Protein AF-A0A973MQQ0-F1 (afdb_monomer)

Structure (mmCIF, N/CA/C/O backbone):
data_AF-A0A973MQQ0-F1
#
_entry.id   AF-A0A973MQQ0-F1
#
loop_
_atom_site.group_PDB
_atom_site.id
_atom_site.type_symbol
_atom_site.label_atom_id
_atom_site.label_alt_id
_atom_site.label_comp_id
_atom_site.label_asym_id
_atom_site.label_entity_id
_atom_site.label_seq_id
_atom_site.pdbx_PDB_ins_code
_atom_site.Cartn_x
_atom_site.Cartn_y
_atom_site.Cartn_z
_atom_site.occupancy
_atom_site.B_iso_or_equiv
_atom_site.auth_seq_id
_atom_site.auth_comp_id
_atom_site.auth_asym_id
_atom_site.auth_atom_id
_atom_site.pdbx_PDB_model_num
ATOM 1 N N . LEU A 1 1 ? 14.120 0.330 0.573 1.00 47.88 1 LEU A N 1
ATOM 2 C CA . LEU A 1 1 ? 13.694 0.566 -0.827 1.00 47.88 1 LEU A CA 1
ATOM 3 C C . LEU A 1 1 ? 14.973 0.729 -1.622 1.00 47.88 1 LEU A C 1
ATOM 5 O O . LEU A 1 1 ? 15.563 1.801 -1.583 1.00 47.88 1 LEU A O 1
ATOM 9 N N . ASP A 1 2 ? 15.459 -0.362 -2.206 1.00 40.88 2 ASP A N 1
ATOM 10 C CA . ASP A 1 2 ? 16.638 -0.309 -3.065 1.00 40.88 2 ASP A CA 1
ATOM 11 C C . ASP A 1 2 ? 16.219 0.365 -4.377 1.00 40.88 2 ASP A C 1
ATOM 13 O O . ASP A 1 2 ? 15.388 -0.159 -5.122 1.00 40.88 2 ASP A O 1
ATOM 17 N N . GLN A 1 3 ? 16.712 1.581 -4.608 1.00 45.78 3 GLN A N 1
ATOM 18 C CA . GLN A 1 3 ? 16.365 2.388 -5.781 1.00 45.78 3 GLN A CA 1
ATOM 19 C C . GLN A 1 3 ? 16.979 1.843 -7.081 1.00 45.78 3 GLN A C 1
ATOM 21 O O . GLN A 1 3 ? 16.819 2.462 -8.128 1.00 45.78 3 GLN A O 1
ATOM 26 N N . ARG A 1 4 ? 17.642 0.679 -7.034 1.00 40.78 4 ARG A N 1
ATOM 27 C CA . ARG A 1 4 ? 18.259 0.032 -8.197 1.00 40.78 4 ARG A CA 1
ATOM 28 C C . ARG A 1 4 ? 17.324 -0.881 -8.993 1.00 40.78 4 ARG A C 1
ATOM 30 O O . ARG A 1 4 ? 17.625 -1.138 -10.149 1.00 40.78 4 ARG A O 1
ATOM 37 N N . ASN A 1 5 ? 16.189 -1.325 -8.438 1.00 43.41 5 ASN A N 1
ATOM 38 C CA . ASN A 1 5 ? 15.354 -2.343 -9.104 1.00 43.41 5 ASN A CA 1
ATOM 39 C C . ASN A 1 5 ? 14.052 -1.849 -9.759 1.00 43.41 5 ASN A C 1
ATOM 41 O O . ASN A 1 5 ? 13.495 -2.587 -10.559 1.00 43.41 5 ASN A O 1
ATOM 45 N N . LEU A 1 6 ? 13.557 -0.633 -9.488 1.00 45.53 6 LEU A N 1
ATOM 46 C CA . LEU A 1 6 ? 12.406 -0.056 -10.212 1.00 45.53 6 LEU A CA 1
ATOM 47 C C . LEU A 1 6 ? 12.330 1.466 -10.001 1.00 45.53 6 LEU A C 1
ATOM 49 O O . LEU A 1 6 ? 11.721 1.955 -9.043 1.00 45.53 6 LEU A O 1
ATOM 53 N N . ALA A 1 7 ? 12.943 2.234 -10.903 1.00 41.12 7 ALA A N 1
ATOM 54 C CA . ALA A 1 7 ? 12.747 3.680 -10.960 1.00 41.12 7 ALA A CA 1
ATOM 55 C C . ALA A 1 7 ? 11.252 3.985 -11.206 1.00 41.12 7 ALA A C 1
ATOM 57 O O . ALA A 1 7 ? 10.655 3.467 -12.144 1.00 41.12 7 ALA A O 1
ATOM 58 N N . GLY A 1 8 ? 10.623 4.782 -10.333 1.00 55.56 8 GLY A N 1
ATOM 59 C CA . GLY A 1 8 ? 9.207 5.178 -10.441 1.00 55.56 8 GLY A CA 1
ATOM 60 C C . GLY A 1 8 ? 8.269 4.609 -9.365 1.00 55.56 8 GLY A C 1
ATOM 61 O O . GLY A 1 8 ? 7.209 5.189 -9.118 1.00 55.56 8 GLY A O 1
ATOM 62 N N . ILE A 1 9 ? 8.662 3.554 -8.636 1.00 66.50 9 ILE A N 1
ATOM 63 C CA . ILE A 1 9 ? 7.892 3.077 -7.472 1.00 66.50 9 ILE A CA 1
ATOM 64 C C . ILE A 1 9 ? 8.251 3.916 -6.241 1.00 66.50 9 ILE A C 1
ATOM 66 O O . ILE A 1 9 ? 9.141 3.606 -5.451 1.00 66.50 9 ILE A O 1
ATOM 70 N N . GLY A 1 10 ? 7.526 5.022 -6.088 1.00 82.12 10 GLY A N 1
ATOM 71 C CA . GLY A 1 10 ? 7.533 5.829 -4.874 1.00 82.12 10 GLY A CA 1
ATOM 72 C C . GLY A 1 10 ? 6.743 5.191 -3.724 1.00 82.12 10 GLY A C 1
ATOM 73 O O . GLY A 1 10 ? 6.084 4.160 -3.859 1.00 82.12 10 GLY A O 1
ATOM 74 N N . ASN A 1 11 ? 6.760 5.862 -2.573 1.00 88.00 11 ASN A N 1
ATOM 75 C CA . ASN A 1 11 ? 6.096 5.410 -1.346 1.00 88.00 11 ASN A CA 1
ATOM 76 C C . ASN A 1 11 ? 4.575 5.176 -1.506 1.00 88.00 11 ASN A C 1
ATOM 78 O O . ASN A 1 11 ? 4.014 4.285 -0.862 1.00 88.00 11 ASN A O 1
ATOM 82 N N . VAL A 1 12 ? 3.935 5.937 -2.407 1.00 90.81 12 VAL A N 1
ATOM 83 C CA . VAL A 1 12 ? 2.533 5.750 -2.816 1.00 90.81 12 VAL A CA 1
ATOM 84 C C . VAL A 1 12 ? 2.336 4.348 -3.386 1.00 90.81 12 VAL A C 1
ATOM 86 O O . VAL A 1 12 ? 1.653 3.533 -2.774 1.00 90.81 12 VAL A O 1
ATOM 89 N N . TYR A 1 13 ? 2.996 4.029 -4.505 1.00 91.75 13 TYR A N 1
ATOM 90 C CA . TYR A 1 13 ? 2.842 2.733 -5.169 1.00 91.75 13 TYR A CA 1
ATOM 91 C C . TYR A 1 13 ? 3.248 1.566 -4.276 1.00 91.75 13 TYR A C 1
ATOM 93 O O . TYR A 1 13 ? 2.558 0.557 -4.289 1.00 91.75 13 TYR A O 1
ATOM 101 N N . LYS A 1 14 ? 4.292 1.705 -3.445 1.00 92.00 14 LYS A N 1
ATOM 102 C CA . LYS A 1 14 ? 4.631 0.687 -2.436 1.00 92.00 14 LYS A CA 1
ATOM 103 C C . LYS A 1 14 ? 3.424 0.362 -1.546 1.00 92.00 14 LYS A C 1
ATOM 105 O O . LYS A 1 14 ? 3.035 -0.796 -1.445 1.00 92.00 14 LYS A O 1
ATOM 110 N N . SER A 1 15 ? 2.835 1.376 -0.911 1.00 94.62 15 SER A N 1
ATOM 111 C CA . SER A 1 15 ? 1.724 1.181 0.034 1.00 94.62 15 SER A CA 1
ATOM 112 C C . SER A 1 15 ? 0.499 0.575 -0.663 1.00 94.62 15 SER A C 1
ATOM 114 O O . SER A 1 15 ? -0.117 -0.361 -0.156 1.00 94.62 15 SER A O 1
ATOM 116 N N . GLU A 1 16 ? 0.194 1.061 -1.865 1.00 96.50 16 GLU A N 1
ATOM 117 C CA . GLU A 1 16 ? -0.966 0.634 -2.648 1.00 96.50 16 GLU A CA 1
ATOM 118 C C . GLU A 1 16 ? -0.808 -0.784 -3.226 1.00 96.50 16 GLU A C 1
ATOM 120 O O . GLU A 1 16 ? -1.740 -1.584 -3.155 1.00 96.50 16 GLU A O 1
ATOM 125 N N . LEU A 1 17 ? 0.377 -1.145 -3.730 1.00 95.50 17 LEU A N 1
ATOM 126 C CA . LEU A 1 17 ? 0.672 -2.498 -4.217 1.00 95.50 17 LEU A CA 1
ATOM 127 C C . LEU A 1 17 ? 0.616 -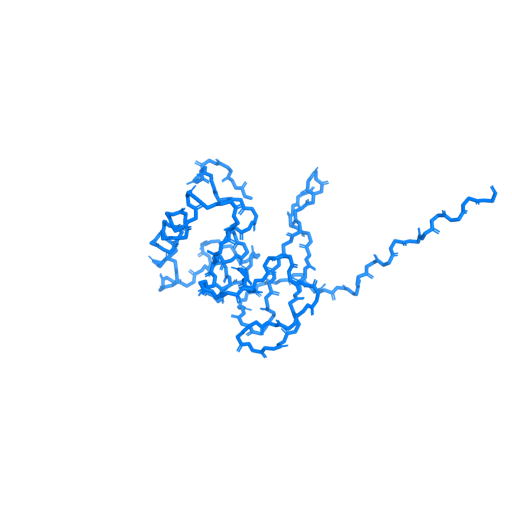3.524 -3.085 1.00 95.50 17 LEU A C 1
ATOM 129 O O . LEU A 1 17 ? -0.015 -4.568 -3.238 1.00 95.50 17 LEU A O 1
ATOM 133 N N . CYS A 1 18 ? 1.212 -3.210 -1.933 1.00 95.62 18 CYS A N 1
ATOM 134 C CA . CYS A 1 18 ? 1.129 -4.048 -0.738 1.00 95.62 18 CYS A CA 1
ATOM 135 C C . CYS A 1 18 ? -0.331 -4.287 -0.318 1.00 95.62 18 CYS A C 1
ATOM 137 O O . CYS A 1 18 ? -0.712 -5.422 -0.027 1.00 95.62 18 CYS A O 1
ATOM 139 N N . PHE A 1 19 ? -1.175 -3.251 -0.351 1.00 97.50 19 PHE A N 1
ATOM 140 C CA . PHE A 1 19 ? -2.603 -3.392 -0.059 1.00 97.50 19 PHE A CA 1
ATOM 141 C C . PHE A 1 19 ? -3.322 -4.308 -1.057 1.00 97.50 19 PHE A C 1
ATOM 143 O O . PHE A 1 19 ? -4.077 -5.199 -0.661 1.00 97.50 19 PHE A O 1
ATOM 150 N N . LEU A 1 20 ? -3.077 -4.119 -2.353 1.00 96.56 20 LEU A N 1
ATOM 151 C CA . LEU A 1 20 ? -3.697 -4.927 -3.402 1.00 96.56 20 LEU A CA 1
ATOM 152 C C . LEU A 1 20 ? -3.259 -6.397 -3.350 1.00 96.56 20 LEU A C 1
ATOM 154 O O . LEU A 1 20 ? -4.072 -7.276 -3.624 1.00 96.56 20 LEU A O 1
ATOM 158 N N . LEU A 1 21 ? -2.018 -6.663 -2.938 1.00 96.25 21 LEU A N 1
ATOM 159 C CA . LEU A 1 21 ? -1.477 -8.010 -2.739 1.00 96.25 21 LEU A CA 1
ATOM 160 C C . LEU A 1 21 ? -1.813 -8.613 -1.364 1.00 96.25 21 LEU A C 1
ATOM 162 O O . LEU A 1 21 ? -1.485 -9.770 -1.110 1.00 96.25 21 LEU A O 1
ATOM 166 N N . GLY A 1 22 ? -2.446 -7.856 -0.463 1.00 96.62 22 GLY A N 1
ATOM 167 C CA . GLY A 1 22 ? -2.777 -8.325 0.885 1.00 96.62 22 GLY A CA 1
ATOM 168 C C . GLY A 1 22 ? -1.549 -8.636 1.749 1.00 96.62 22 GLY A C 1
ATOM 169 O O . GLY A 1 22 ? -1.606 -9.512 2.611 1.00 96.62 22 GLY A O 1
ATOM 170 N N . A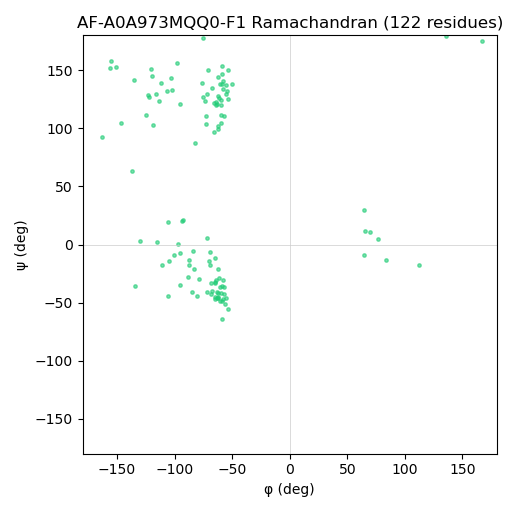LA A 1 23 ? -0.429 -7.950 1.515 1.00 96.44 23 ALA A N 1
ATOM 171 C CA . ALA A 1 23 ? 0.818 -8.115 2.259 1.00 96.44 23 ALA A CA 1
ATOM 172 C C . ALA A 1 23 ? 1.213 -6.808 2.945 1.00 96.44 23 ALA A C 1
ATOM 174 O O . ALA A 1 23 ? 0.966 -5.727 2.408 1.00 96.44 23 ALA A O 1
ATOM 175 N N . THR A 1 24 ? 1.813 -6.867 4.131 1.00 95.38 24 THR A N 1
ATOM 176 C CA . THR A 1 24 ? 2.293 -5.650 4.798 1.00 95.38 24 THR A CA 1
ATOM 177 C C . THR A 1 24 ? 3.522 -5.077 4.075 1.00 95.38 24 THR A C 1
ATOM 179 O O . THR A 1 24 ? 4.318 -5.831 3.516 1.00 95.38 24 THR A O 1
ATOM 182 N N . PRO A 1 25 ? 3.746 -3.750 4.112 1.00 92.62 25 PRO A N 1
ATOM 183 C CA . PRO A 1 25 ? 4.953 -3.137 3.542 1.00 92.62 25 PRO A CA 1
ATOM 184 C C . PRO A 1 25 ? 6.275 -3.520 4.228 1.00 92.62 25 PRO A C 1
ATOM 186 O O . PRO A 1 25 ? 7.343 -3.191 3.711 1.00 92.62 25 PRO A O 1
ATOM 189 N N . TRP A 1 26 ? 6.217 -4.169 5.394 1.00 92.38 26 TRP A N 1
ATOM 190 C CA . TRP A 1 26 ? 7.383 -4.679 6.126 1.00 92.38 26 TRP A CA 1
ATOM 191 C C . TRP A 1 26 ? 7.674 -6.146 5.827 1.00 92.38 26 TRP A C 1
ATOM 193 O O . TRP A 1 26 ? 8.707 -6.645 6.264 1.00 92.38 26 TRP A O 1
ATOM 203 N N . LEU A 1 27 ? 6.797 -6.840 5.094 1.00 91.81 27 LEU A N 1
ATOM 204 C CA . LEU A 1 27 ? 7.080 -8.195 4.651 1.00 91.81 27 LEU A CA 1
ATOM 205 C C . LEU A 1 27 ? 8.252 -8.157 3.652 1.00 91.81 27 LEU A C 1
ATOM 207 O O . LEU A 1 27 ? 8.145 -7.473 2.628 1.00 91.81 27 LEU A O 1
ATOM 211 N N . PRO A 1 28 ? 9.366 -8.868 3.913 1.00 89.00 28 PRO A N 1
ATOM 212 C CA . PRO A 1 28 ? 10.447 -8.983 2.943 1.00 89.00 28 PRO A CA 1
ATOM 213 C C . PRO A 1 28 ? 9.926 -9.577 1.635 1.00 89.00 28 PRO A C 1
ATOM 215 O O . PRO A 1 28 ? 9.133 -10.515 1.655 1.00 89.00 28 PRO A O 1
ATOM 218 N N . ILE A 1 29 ? 10.396 -9.074 0.491 1.00 82.88 29 ILE A N 1
ATOM 219 C CA . ILE A 1 29 ? 9.892 -9.528 -0.814 1.00 82.88 29 ILE A CA 1
ATOM 220 C C . ILE A 1 29 ? 10.094 -11.036 -1.029 1.00 82.88 29 ILE A C 1
ATOM 222 O O . ILE A 1 29 ? 9.216 -11.691 -1.577 1.00 82.88 29 ILE A O 1
ATOM 226 N N . GLY A 1 30 ? 11.200 -11.600 -0.530 1.00 86.00 30 GLY A N 1
ATOM 227 C CA . GLY A 1 30 ? 11.467 -13.042 -0.585 1.00 86.00 30 GLY A CA 1
ATOM 228 C C . GLY A 1 30 ? 10.563 -13.889 0.318 1.00 86.00 30 GLY A C 1
ATOM 229 O O . GLY A 1 30 ? 10.495 -15.097 0.139 1.00 86.00 30 GLY A O 1
ATOM 230 N N . ALA A 1 31 ? 9.852 -13.268 1.263 1.00 90.12 31 ALA A N 1
ATOM 231 C CA . ALA A 1 31 ? 8.864 -13.918 2.124 1.00 90.12 31 ALA A CA 1
ATOM 232 C C . ALA A 1 31 ? 7.423 -13.743 1.607 1.00 90.12 31 ALA A C 1
ATOM 234 O O . ALA A 1 31 ? 6.473 -14.199 2.245 1.00 90.12 31 ALA A O 1
ATOM 235 N N . LEU A 1 32 ? 7.232 -13.059 0.473 1.00 91.25 32 LEU A N 1
ATOM 236 C CA . LEU A 1 32 ? 5.924 -12.926 -0.153 1.00 91.25 32 LEU A CA 1
ATOM 237 C C . LEU A 1 32 ? 5.518 -14.276 -0.776 1.00 91.25 32 LEU A C 1
ATOM 239 O O . LEU A 1 32 ? 6.299 -14.831 -1.549 1.00 91.25 32 LEU A O 1
ATOM 243 N N . PRO A 1 33 ? 4.304 -14.796 -0.503 1.00 91.75 33 PRO A N 1
ATOM 244 C CA . PRO A 1 33 ? 3.806 -16.011 -1.143 1.00 91.75 33 PRO A CA 1
ATOM 245 C C . PRO A 1 33 ? 3.938 -15.968 -2.671 1.00 91.75 33 PRO A C 1
ATOM 247 O O . PRO A 1 33 ? 3.668 -14.934 -3.292 1.00 91.75 33 PRO A O 1
ATOM 250 N N . ALA A 1 34 ? 4.347 -17.087 -3.277 1.00 90.94 34 ALA A N 1
ATOM 251 C CA . ALA A 1 34 ? 4.701 -17.160 -4.697 1.00 90.94 34 ALA A CA 1
ATOM 252 C C . ALA A 1 34 ? 3.560 -16.710 -5.630 1.00 90.94 34 ALA A C 1
ATOM 254 O O . ALA A 1 34 ? 3.796 -16.011 -6.616 1.00 90.94 34 ALA A O 1
ATOM 255 N N . ASP A 1 35 ? 2.313 -17.028 -5.278 1.00 91.94 35 ASP A N 1
ATOM 256 C CA . ASP A 1 35 ? 1.109 -16.628 -6.012 1.00 91.94 35 ASP A CA 1
ATOM 257 C C . ASP A 1 35 ? 0.892 -15.102 -6.027 1.00 91.94 35 ASP A C 1
ATOM 259 O O . ASP A 1 35 ? 0.348 -14.549 -6.986 1.00 91.94 35 ASP A O 1
ATOM 263 N N . ARG A 1 36 ? 1.327 -14.403 -4.972 1.00 92.19 36 ARG A N 1
ATOM 264 C CA . ARG A 1 36 ? 1.272 -12.939 -4.855 1.00 92.19 36 ARG A CA 1
ATOM 265 C C . ARG A 1 36 ? 2.484 -12.292 -5.512 1.00 92.19 36 ARG A C 1
ATOM 267 O O . ARG A 1 36 ? 2.329 -11.292 -6.211 1.00 92.19 36 ARG A O 1
ATOM 274 N N . ALA A 1 37 ? 3.669 -12.875 -5.335 1.00 90.69 37 ALA A N 1
ATOM 275 C CA . ALA A 1 37 ? 4.902 -12.407 -5.960 1.00 90.69 37 ALA A CA 1
ATOM 276 C C . ALA A 1 37 ? 4.803 -12.423 -7.493 1.00 90.69 37 ALA A C 1
ATOM 278 O O . ALA A 1 37 ? 5.154 -11.435 -8.135 1.00 90.69 37 ALA A O 1
ATOM 279 N N . ALA A 1 38 ? 4.212 -13.473 -8.074 1.00 91.75 38 ALA A N 1
ATOM 280 C CA . ALA A 1 38 ? 3.980 -13.572 -9.516 1.00 91.75 38 ALA A CA 1
ATOM 281 C C . ALA A 1 38 ? 3.068 -12.457 -10.070 1.00 91.75 38 ALA A C 1
ATOM 283 O O . ALA A 1 38 ? 3.207 -12.047 -11.222 1.00 91.75 38 ALA A O 1
ATOM 284 N N . LYS A 1 39 ? 2.146 -11.924 -9.255 1.00 93.31 39 LYS A N 1
ATOM 285 C CA . LYS A 1 39 ? 1.210 -10.854 -9.653 1.00 93.31 39 LYS A CA 1
ATOM 286 C C . LYS A 1 39 ? 1.817 -9.454 -9.552 1.00 93.31 39 LYS A C 1
ATOM 288 O O . LYS A 1 39 ? 1.309 -8.527 -10.187 1.00 93.31 39 LYS A O 1
ATOM 293 N N . LEU A 1 40 ? 2.875 -9.279 -8.757 1.00 92.12 40 LEU A N 1
ATOM 294 C CA . LEU A 1 40 ? 3.441 -7.967 -8.442 1.00 92.12 40 LE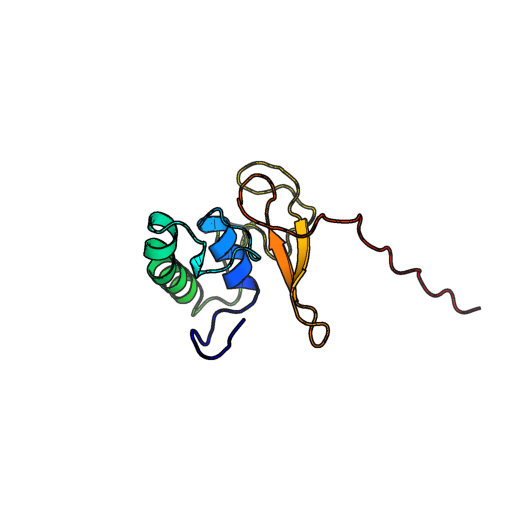U A CA 1
ATOM 295 C C . LEU A 1 40 ? 3.899 -7.182 -9.690 1.00 92.12 40 LEU A C 1
ATOM 297 O O . LEU A 1 40 ? 3.483 -6.027 -9.807 1.00 92.12 40 LEU A O 1
ATOM 301 N N . PRO A 1 41 ? 4.676 -7.746 -10.641 1.00 91.62 41 PRO A N 1
ATOM 302 C CA . PRO A 1 41 ? 5.156 -6.981 -11.796 1.00 91.62 41 PRO A CA 1
ATOM 303 C C . PRO A 1 41 ? 4.019 -6.475 -12.689 1.00 91.62 41 PRO A C 1
ATOM 305 O O . PRO A 1 41 ? 3.982 -5.297 -13.048 1.00 91.62 41 PRO A O 1
ATOM 308 N N . ALA A 1 42 ? 3.050 -7.344 -12.997 1.00 92.56 42 ALA A N 1
ATOM 309 C CA . ALA A 1 42 ? 1.898 -6.994 -13.824 1.00 92.56 42 ALA A CA 1
ATOM 310 C C . ALA A 1 42 ? 1.037 -5.907 -13.162 1.00 92.56 42 ALA A C 1
ATOM 312 O O . ALA A 1 42 ? 0.601 -4.960 -13.821 1.00 92.56 42 ALA A O 1
ATOM 313 N N . LEU A 1 43 ? 0.830 -6.006 -11.846 1.00 92.88 43 LEU A N 1
ATOM 314 C CA . LEU A 1 43 ? 0.061 -5.022 -11.096 1.00 92.88 43 LEU A CA 1
ATOM 315 C C . LEU A 1 43 ? 0.776 -3.667 -11.012 1.00 92.88 43 LEU A C 1
ATOM 317 O O . LEU A 1 43 ? 0.142 -2.629 -11.199 1.00 92.88 43 LEU A O 1
ATOM 321 N N . ALA A 1 44 ? 2.089 -3.670 -10.770 1.00 91.62 44 ALA A N 1
ATOM 322 C CA . ALA A 1 44 ? 2.905 -2.460 -10.746 1.00 91.62 44 ALA A CA 1
ATOM 323 C C . ALA A 1 44 ? 2.876 -1.739 -12.096 1.00 91.62 44 ALA A C 1
ATOM 325 O O . ALA A 1 44 ? 2.583 -0.544 -12.137 1.00 91.62 44 ALA A O 1
ATOM 326 N N . LYS A 1 45 ? 3.090 -2.475 -13.195 1.00 91.19 45 LYS A N 1
ATOM 327 C CA . LYS A 1 45 ? 2.991 -1.941 -14.558 1.00 91.19 45 LYS A CA 1
ATOM 328 C C . LYS A 1 45 ? 1.619 -1.312 -14.807 1.00 91.19 45 LYS A C 1
ATOM 330 O O . LYS A 1 45 ? 1.550 -0.141 -15.165 1.00 91.19 45 LYS A O 1
ATOM 335 N N . LYS A 1 46 ? 0.537 -2.042 -14.513 1.00 91.62 46 LYS A N 1
ATOM 336 C CA . LYS A 1 46 ? -0.840 -1.556 -14.687 1.00 91.62 46 LYS A CA 1
ATOM 337 C C . LYS A 1 46 ? -1.095 -0.246 -13.939 1.00 91.62 46 LYS A C 1
ATOM 339 O O . LYS A 1 46 ? -1.699 0.666 -14.496 1.00 91.62 46 LYS A O 1
ATOM 344 N N . LEU A 1 47 ? -0.662 -0.145 -12.680 1.00 91.31 47 LEU A N 1
ATOM 345 C CA . LEU A 1 47 ? -0.848 1.077 -11.894 1.00 91.31 47 LEU A CA 1
ATOM 346 C C . LEU A 1 47 ? -0.019 2.247 -12.428 1.00 91.31 47 LEU A C 1
ATOM 348 O O . LEU A 1 47 ? -0.523 3.367 -12.438 1.00 91.31 47 LEU A O 1
ATOM 352 N N . LEU A 1 48 ? 1.220 2.005 -12.860 1.00 90.25 48 LEU A N 1
ATOM 353 C CA . LEU A 1 48 ? 2.073 3.045 -13.437 1.00 90.25 48 LEU A CA 1
ATOM 354 C C . LEU A 1 48 ? 1.486 3.570 -14.751 1.00 90.25 48 LEU A C 1
ATOM 356 O O . LEU A 1 48 ? 1.358 4.779 -14.915 1.00 90.25 48 LEU A O 1
ATOM 360 N N . GLU A 1 49 ? 1.059 2.677 -15.643 1.00 90.88 49 GLU A N 1
ATOM 361 C CA . GLU A 1 49 ? 0.442 3.037 -16.923 1.00 90.88 49 GLU A CA 1
ATOM 362 C C . GLU A 1 49 ? -0.868 3.805 -16.726 1.00 90.88 49 GLU A C 1
ATOM 364 O O . GLU A 1 49 ? -1.058 4.863 -17.321 1.00 90.88 49 GLU A O 1
ATOM 369 N N . ALA A 1 50 ? -1.739 3.340 -15.823 1.00 89.12 50 ALA A N 1
ATOM 370 C CA . ALA A 1 50 ? -3.019 3.993 -15.546 1.00 89.12 50 ALA A CA 1
ATOM 371 C C . ALA A 1 50 ? -2.881 5.422 -14.986 1.00 89.1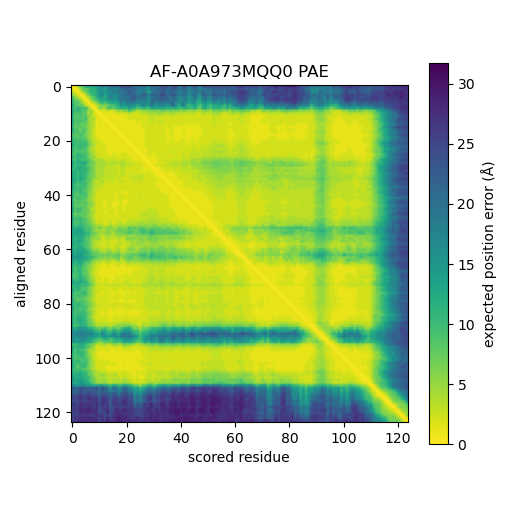2 50 ALA A C 1
ATOM 373 O O . ALA A 1 50 ? -3.833 6.204 -15.057 1.00 89.12 50 ALA A O 1
ATOM 374 N N . ASN A 1 51 ? -1.718 5.753 -14.421 1.00 89.81 51 ASN A N 1
ATOM 375 C CA . ASN A 1 51 ? -1.439 7.019 -13.749 1.00 89.81 51 ASN A CA 1
ATOM 376 C C . ASN A 1 51 ? -0.376 7.876 -14.440 1.00 89.81 51 ASN A C 1
ATOM 378 O O . ASN A 1 51 ? -0.057 8.945 -13.922 1.00 89.81 51 ASN A O 1
ATOM 382 N N . ARG A 1 52 ? 0.162 7.431 -15.581 1.00 87.06 52 ARG A N 1
ATOM 383 C CA . ARG A 1 52 ? 1.248 8.117 -16.295 1.00 87.06 52 ARG A CA 1
ATOM 384 C C . ARG A 1 52 ? 0.875 9.551 -16.667 1.00 87.06 52 ARG A C 1
ATOM 386 O O . ARG A 1 52 ? 1.635 10.468 -16.385 1.00 87.06 52 ARG A O 1
ATOM 393 N N . ASP A 1 53 ? -0.319 9.724 -17.226 1.00 87.31 53 ASP A N 1
ATOM 394 C CA . ASP A 1 53 ? -0.777 10.993 -17.804 1.00 87.31 53 ASP A CA 1
ATOM 395 C C . ASP A 1 53 ? -1.812 11.696 -16.902 1.00 87.31 53 ASP A C 1
ATOM 397 O O . ASP A 1 53 ? -2.600 12.525 -17.354 1.00 87.31 53 ASP A O 1
ATOM 401 N N . ARG A 1 54 ? -1.861 11.333 -15.608 1.00 81.94 54 ARG A N 1
ATOM 402 C CA . ARG A 1 54 ? -2.840 11.868 -14.653 1.00 81.94 54 ARG A CA 1
ATOM 403 C C . ARG A 1 54 ? -2.198 12.856 -13.677 1.00 81.94 54 ARG A C 1
ATOM 405 O O . ARG A 1 54 ? -1.211 12.504 -13.032 1.00 81.94 54 ARG A O 1
ATOM 412 N N . PRO A 1 55 ? -2.807 14.037 -13.454 1.00 82.50 55 PRO A N 1
ATOM 413 C CA . PRO A 1 55 ? -2.345 14.961 -12.417 1.00 82.50 55 PRO A CA 1
ATOM 414 C C . PRO A 1 55 ? -2.591 14.403 -11.007 1.00 82.50 55 PRO A C 1
ATOM 416 O O . PRO A 1 55 ? -1.790 14.615 -10.099 1.00 82.50 55 PRO A O 1
ATOM 419 N N . VAL A 1 56 ? -3.680 13.646 -10.828 1.00 84.12 56 VAL A N 1
ATOM 420 C CA . VAL A 1 56 ? -4.031 12.977 -9.571 1.00 84.12 56 VAL A CA 1
ATOM 421 C C . VAL A 1 56 ? -3.942 11.469 -9.762 1.00 84.12 56 VAL A C 1
ATOM 423 O O . VAL A 1 56 ? -4.588 10.898 -10.641 1.00 84.12 56 VAL A O 1
ATOM 426 N N . ARG A 1 57 ? -3.131 10.823 -8.921 1.00 87.50 57 ARG A N 1
ATOM 427 C CA . ARG A 1 57 ? -2.927 9.372 -8.950 1.00 87.50 57 ARG A CA 1
ATOM 428 C C . ARG A 1 57 ? -4.135 8.659 -8.356 1.00 87.50 57 ARG A C 1
ATOM 430 O O . ARG A 1 57 ? -4.481 8.933 -7.214 1.00 87.5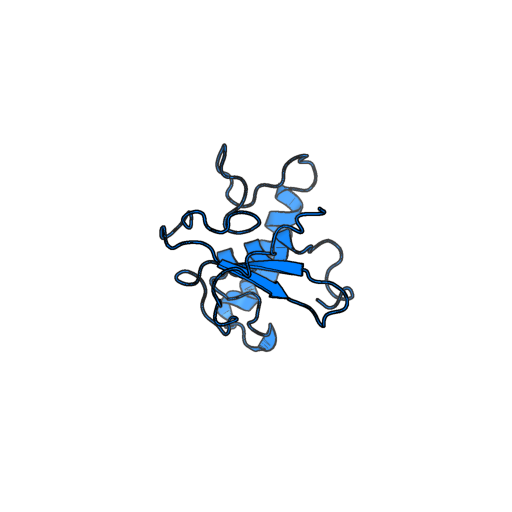0 57 ARG A O 1
ATOM 437 N N . THR A 1 58 ? -4.696 7.703 -9.090 1.00 91.00 58 THR A N 1
ATOM 438 C CA . THR A 1 58 ? -5.772 6.812 -8.658 1.00 91.00 58 THR A CA 1
ATOM 439 C C . THR A 1 58 ? -5.352 5.345 -8.767 1.00 91.00 58 THR A C 1
ATOM 441 O O . THR A 1 58 ? -4.894 4.868 -9.806 1.00 91.00 58 THR A O 1
ATOM 444 N N . THR A 1 59 ? -5.491 4.607 -7.674 1.00 90.25 59 THR A N 1
ATOM 445 C CA . THR A 1 59 ? -5.253 3.158 -7.592 1.00 90.25 59 THR A CA 1
ATOM 446 C C . THR A 1 59 ? -6.545 2.380 -7.377 1.00 90.25 59 THR A C 1
ATOM 448 O O . THR A 1 59 ? -6.583 1.180 -7.641 1.00 90.25 59 THR A O 1
ATOM 451 N N . THR A 1 60 ? -7.614 3.049 -6.941 1.00 90.44 60 THR A N 1
ATOM 452 C CA . THR A 1 60 ? -8.931 2.438 -6.722 1.00 90.44 60 THR A CA 1
ATOM 453 C C . THR A 1 60 ? -9.811 2.436 -7.970 1.00 90.44 60 THR A C 1
ATOM 455 O O . THR A 1 60 ? -10.705 1.597 -8.071 1.00 90.44 60 THR A O 1
ATOM 458 N N . GLY A 1 61 ? -9.613 3.399 -8.881 1.00 86.19 61 GLY A N 1
ATOM 459 C CA . GLY A 1 61 ? -10.535 3.682 -9.986 1.00 86.19 61 GLY A CA 1
ATOM 460 C C . GLY A 1 61 ? -11.874 4.302 -9.555 1.00 86.19 61 GLY A C 1
ATOM 461 O O . GLY A 1 61 ? -12.794 4.371 -10.365 1.00 86.19 61 GLY A O 1
ATOM 462 N N . ARG A 1 62 ? -12.016 4.739 -8.293 1.00 85.25 62 ARG A N 1
ATOM 463 C CA . ARG A 1 62 ? -13.263 5.283 -7.725 1.00 85.25 62 ARG A CA 1
ATOM 464 C C . ARG A 1 62 ? -13.227 6.807 -7.649 1.00 85.25 62 ARG A C 1
ATOM 466 O O . ARG A 1 62 ? -12.279 7.382 -7.115 1.00 85.25 62 ARG A O 1
ATOM 473 N N . ARG A 1 63 ? -14.299 7.466 -8.102 1.00 83.44 63 ARG A N 1
ATOM 474 C CA . ARG A 1 63 ? -14.444 8.928 -8.002 1.00 83.44 63 ARG A CA 1
ATOM 475 C C . ARG A 1 63 ? -14.448 9.361 -6.530 1.00 83.44 63 ARG A C 1
ATOM 477 O O . ARG A 1 63 ? -15.240 8.856 -5.742 1.00 83.44 63 ARG A O 1
ATOM 484 N N . GLY A 1 64 ? -13.565 10.294 -6.171 1.00 84.62 64 GLY A N 1
ATOM 485 C CA . GLY A 1 64 ? -13.467 10.848 -4.814 1.00 84.62 64 GLY A CA 1
ATOM 486 C C . GLY A 1 64 ? -12.774 9.943 -3.786 1.00 84.62 64 GLY A C 1
ATOM 487 O O . GLY A 1 64 ? -12.725 10.288 -2.607 1.00 84.62 64 GLY A O 1
ATOM 488 N N . GLN A 1 65 ? -12.234 8.793 -4.199 1.00 89.62 65 GLN A N 1
ATOM 489 C CA . GLN A 1 65 ? -11.499 7.875 -3.327 1.00 89.62 65 GLN A CA 1
ATOM 490 C C . GLN A 1 65 ? -10.252 7.363 -4.040 1.00 89.62 65 GLN A C 1
ATOM 492 O O . GLN A 1 65 ? -10.149 6.174 -4.302 1.00 89.62 65 GLN A O 1
ATOM 497 N N . ASP A 1 66 ? -9.313 8.237 -4.383 1.00 92.69 66 ASP A N 1
ATOM 498 C CA . ASP A 1 66 ? -8.266 7.891 -5.350 1.00 92.69 66 ASP A CA 1
ATOM 499 C C . ASP A 1 66 ? -7.311 6.779 -4.887 1.00 92.69 66 ASP A C 1
ATOM 501 O O . ASP A 1 66 ? -6.866 5.982 -5.707 1.00 92.69 66 ASP A O 1
ATOM 505 N N . LEU A 1 67 ? -7.033 6.675 -3.585 1.00 96.12 67 LEU A N 1
ATOM 506 C CA . LEU A 1 67 ? -6.063 5.729 -3.013 1.00 96.12 67 LEU A CA 1
ATOM 507 C C . LEU A 1 67 ? -6.732 4.788 -2.002 1.00 96.12 67 LEU A C 1
ATOM 509 O O . LEU A 1 67 ? -7.709 5.159 -1.352 1.00 96.12 67 LEU A O 1
ATOM 513 N N . PHE A 1 68 ? -6.216 3.569 -1.831 1.00 97.38 68 PHE A N 1
ATOM 514 C CA . PHE A 1 68 ? -6.750 2.613 -0.859 1.00 97.38 68 PHE A CA 1
ATOM 515 C C . PHE A 1 68 ? -6.263 2.882 0.564 1.00 97.38 68 PHE A C 1
ATOM 517 O O . PHE A 1 68 ? -7.066 2.830 1.504 1.00 97.38 68 PHE A O 1
ATOM 524 N N . VAL A 1 69 ? -4.971 3.169 0.743 1.00 97.50 69 VAL A N 1
ATOM 525 C CA . VAL A 1 69 ? -4.347 3.297 2.072 1.00 97.50 69 VAL A CA 1
ATOM 526 C C . VAL A 1 69 ? -3.450 4.525 2.208 1.00 97.50 69 VAL A C 1
ATOM 528 O O . VAL A 1 69 ? -3.429 5.134 3.278 1.00 97.50 69 VAL A O 1
ATOM 531 N N . TYR A 1 70 ? -2.734 4.927 1.158 1.00 95.25 70 TYR A N 1
ATOM 532 C CA . TYR A 1 70 ? -1.760 6.010 1.243 1.00 95.25 70 TYR A CA 1
ATOM 533 C C . TYR A 1 70 ? -2.420 7.342 1.612 1.00 95.25 70 TYR A C 1
ATOM 535 O O . TYR A 1 70 ? -3.389 7.761 0.981 1.00 95.25 70 TYR A O 1
ATOM 543 N N . GLY A 1 71 ? -1.906 8.008 2.651 1.00 93.31 71 GLY A N 1
ATOM 544 C CA . GLY A 1 71 ? -2.464 9.271 3.149 1.00 93.31 71 GLY A CA 1
ATOM 545 C C . GLY A 1 71 ? -3.872 9.144 3.745 1.00 93.31 71 GLY A C 1
ATOM 546 O O . GLY A 1 71 ? -4.534 10.154 3.984 1.00 93.31 71 GLY A O 1
ATOM 547 N N . ARG A 1 72 ? -4.363 7.916 3.973 1.00 95.62 72 ARG A N 1
ATOM 548 C CA . ARG A 1 72 ? -5.717 7.679 4.487 1.00 95.62 72 ARG A CA 1
ATOM 549 C C . ARG A 1 72 ? -5.776 7.375 5.969 1.00 95.62 72 ARG A C 1
ATOM 551 O O . ARG A 1 72 ? -6.881 7.377 6.483 1.00 95.62 72 ARG A O 1
ATOM 558 N N . ALA A 1 73 ? -4.670 7.154 6.675 1.00 94.62 73 ALA A N 1
ATOM 559 C CA . ALA A 1 73 ? -4.728 6.994 8.130 1.00 94.62 73 ALA A CA 1
ATOM 560 C C . ALA A 1 73 ? -5.289 8.269 8.806 1.00 94.62 73 ALA A C 1
ATOM 562 O O . ALA A 1 73 ? -4.916 9.366 8.387 1.00 94.62 73 ALA A O 1
ATOM 563 N N . PRO A 1 74 ? -6.169 8.167 9.824 1.00 95.75 74 PRO A N 1
ATOM 564 C CA . PRO A 1 74 ? -6.754 6.955 10.417 1.00 95.75 74 PRO A CA 1
ATOM 565 C C . PRO A 1 74 ? -8.125 6.547 9.821 1.00 95.75 74 PRO A C 1
ATOM 567 O O . PRO A 1 74 ? -8.885 5.823 10.459 1.00 95.75 74 PRO A O 1
ATOM 570 N N . ARG A 1 75 ? -8.486 7.014 8.617 1.00 96.31 75 ARG A N 1
ATOM 571 C CA . ARG A 1 75 ? -9.790 6.757 7.977 1.00 96.31 75 ARG A CA 1
ATOM 572 C C . ARG A 1 75 ? -10.062 5.252 7.774 1.00 96.31 75 ARG A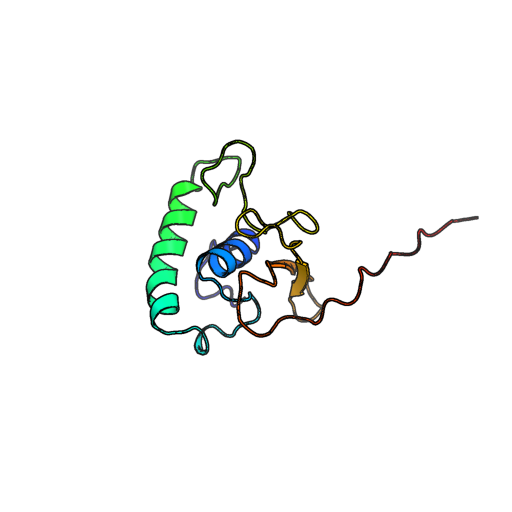 C 1
ATOM 574 O O . ARG A 1 75 ? -9.117 4.477 7.579 1.00 96.31 75 ARG A O 1
ATOM 581 N N . PRO A 1 76 ? -11.346 4.840 7.725 1.00 97.44 76 PRO A N 1
ATOM 582 C CA . PRO A 1 76 ? -11.741 3.457 7.461 1.00 97.44 76 PRO A CA 1
ATOM 583 C C . PRO A 1 76 ? -11.160 2.902 6.154 1.00 97.44 76 PRO A C 1
ATOM 585 O O . PRO A 1 76 ? -11.159 3.564 5.108 1.00 97.44 76 PRO A O 1
ATOM 588 N N . CYS A 1 77 ? -10.674 1.663 6.185 1.00 97.81 77 CYS A N 1
ATOM 589 C CA . CYS A 1 77 ? -10.274 0.922 4.992 1.00 97.81 77 CYS A CA 1
ATOM 590 C C . CYS A 1 77 ? -11.448 0.795 4.007 1.00 97.81 77 CYS A C 1
ATOM 592 O O . CYS A 1 77 ? -12.541 0.398 4.397 1.00 97.81 77 CYS A O 1
ATOM 594 N N . LEU A 1 78 ? -11.211 1.049 2.714 1.00 96.81 78 LEU A N 1
ATOM 595 C CA . LEU A 1 78 ? -12.246 0.959 1.668 1.00 96.81 78 LEU A CA 1
ATOM 596 C C . LEU A 1 78 ? -12.718 -0.474 1.359 1.00 96.81 78 LEU A C 1
ATOM 598 O O . LEU A 1 78 ? -13.617 -0.649 0.537 1.00 96.81 78 LEU A O 1
ATOM 602 N N . ARG A 1 79 ? -12.074 -1.487 1.955 1.00 97.06 79 ARG A N 1
ATOM 603 C CA . ARG A 1 79 ? -12.421 -2.909 1.808 1.00 97.06 79 ARG A CA 1
ATOM 604 C C . ARG A 1 79 ? -13.109 -3.478 3.049 1.00 97.06 79 ARG A C 1
ATOM 606 O O . ARG A 1 79 ? -14.074 -4.210 2.898 1.00 97.06 79 ARG A O 1
ATOM 613 N N . CYS A 1 80 ? -12.609 -3.175 4.251 1.00 97.94 80 CYS A N 1
ATOM 614 C CA . CYS A 1 80 ? -13.086 -3.805 5.494 1.00 97.94 80 CYS A CA 1
ATOM 615 C C . CYS A 1 80 ? -13.450 -2.829 6.623 1.00 97.94 80 CYS A C 1
ATOM 617 O O . CYS A 1 80 ? -13.754 -3.272 7.722 1.00 97.94 80 CYS A O 1
ATOM 619 N N . HIS A 1 81 ? -13.380 -1.517 6.391 1.00 97.62 81 HIS A N 1
ATOM 620 C CA . HIS A 1 81 ? -13.688 -0.461 7.365 1.00 97.62 81 HIS A CA 1
ATOM 621 C C . HIS A 1 81 ? -12.776 -0.363 8.603 1.00 97.62 81 HIS A C 1
ATOM 623 O O . HIS A 1 81 ? -12.822 0.654 9.289 1.00 97.62 81 HIS A O 1
ATOM 629 N N . THR A 1 82 ? -11.866 -1.312 8.851 1.00 96.75 82 THR A N 1
ATOM 630 C CA . THR A 1 82 ? -10.823 -1.159 9.881 1.00 96.75 82 THR A CA 1
ATOM 631 C C . THR A 1 82 ? -9.960 0.074 9.603 1.00 96.75 82 THR A C 1
ATOM 633 O O . THR A 1 82 ? -9.570 0.305 8.454 1.00 96.75 82 THR A O 1
ATOM 636 N N . SER A 1 83 ? -9.628 0.848 10.639 1.00 97.69 83 SER A N 1
ATOM 637 C CA . SER A 1 83 ? -8.791 2.045 10.514 1.00 97.69 83 SER A CA 1
ATOM 638 C C . SER A 1 83 ? -7.445 1.734 9.859 1.00 97.69 83 SER A C 1
ATOM 640 O O . SER A 1 83 ? -6.734 0.805 10.258 1.00 97.69 83 SER A O 1
ATOM 642 N N . VAL A 1 84 ? -7.092 2.523 8.842 1.00 97.62 84 VAL A N 1
ATOM 643 C CA . VAL A 1 84 ? -5.770 2.464 8.207 1.00 97.62 84 VAL A CA 1
ATOM 644 C C . VAL A 1 84 ? -4.714 2.957 9.198 1.00 97.62 84 VAL A C 1
ATOM 646 O O . VAL A 1 84 ? -4.898 3.980 9.855 1.00 97.62 84 VAL A O 1
ATOM 649 N N . ARG A 1 85 ? -3.602 2.228 9.294 1.00 96.31 85 ARG A N 1
ATOM 650 C CA . ARG A 1 85 ? -2.450 2.543 10.142 1.00 96.31 85 ARG A CA 1
ATOM 651 C C . ARG A 1 85 ? -1.359 3.245 9.340 1.00 96.31 85 ARG A C 1
ATOM 653 O O . ARG A 1 85 ? -1.285 3.099 8.119 1.00 96.31 85 ARG A O 1
ATOM 660 N N . VAL A 1 86 ? -0.523 4.001 10.046 1.00 94.81 86 VAL A N 1
ATOM 661 C CA . VAL A 1 86 ? 0.678 4.653 9.517 1.00 94.81 86 VAL A CA 1
ATOM 662 C C . VAL A 1 86 ? 1.837 4.451 10.488 1.00 94.81 86 VAL A C 1
ATOM 664 O O . VAL A 1 86 ? 1.635 4.456 11.700 1.00 94.81 86 VAL A O 1
ATOM 667 N N . ALA A 1 87 ? 3.029 4.234 9.947 1.00 92.06 87 ALA A N 1
ATOM 668 C CA . ALA A 1 87 ? 4.283 4.161 10.684 1.00 92.06 87 ALA A CA 1
ATOM 669 C C . ALA A 1 87 ? 5.433 4.490 9.734 1.00 92.06 87 ALA A C 1
ATOM 671 O O . ALA A 1 87 ? 5.337 4.240 8.528 1.00 92.06 87 ALA A O 1
ATOM 672 N N . ASP A 1 88 ? 6.521 5.027 10.266 1.00 89.06 88 ASP A N 1
ATOM 673 C CA . ASP A 1 88 ? 7.688 5.353 9.459 1.00 89.06 88 ASP A CA 1
ATOM 674 C C . ASP A 1 88 ? 8.483 4.098 9.100 1.00 89.06 88 ASP A C 1
ATOM 676 O O . ASP A 1 88 ? 8.649 3.173 9.897 1.00 89.06 88 ASP A O 1
ATOM 680 N N . GLN A 1 89 ? 8.949 4.049 7.852 1.00 85.00 89 GLN A N 1
ATOM 681 C CA . GLN A 1 89 ? 9.791 2.969 7.348 1.00 85.00 89 GLN A CA 1
ATOM 682 C C . GLN A 1 89 ? 11.081 3.558 6.766 1.00 85.00 89 GLN A C 1
ATOM 684 O O . GLN A 1 89 ? 11.051 4.224 5.730 1.00 85.00 89 GLN A O 1
ATOM 689 N N . GLY A 1 90 ? 12.211 3.300 7.425 1.00 74.31 90 GLY A N 1
ATOM 690 C CA . GLY A 1 90 ? 13.532 3.822 7.069 1.00 74.31 90 GLY A CA 1
ATOM 691 C C . GLY A 1 90 ? 14.547 3.598 8.193 1.00 74.31 90 GLY A C 1
ATOM 692 O O . GLY A 1 90 ? 14.185 3.118 9.262 1.00 74.31 90 GLY A O 1
ATOM 693 N N . ASP A 1 91 ? 15.805 3.946 7.945 1.00 61.88 91 ASP A N 1
ATOM 694 C CA . ASP A 1 91 ? 16.947 3.800 8.865 1.00 61.88 91 ASP A CA 1
ATOM 695 C C . ASP A 1 91 ? 17.204 5.057 9.722 1.00 61.88 91 ASP A C 1
ATOM 697 O O . ASP A 1 91 ? 18.306 5.271 10.216 1.00 61.88 91 ASP A O 1
ATOM 701 N N . GLY A 1 92 ? 16.197 5.921 9.877 1.00 56.81 92 GLY A N 1
ATOM 702 C CA . GLY A 1 92 ? 16.305 7.180 10.624 1.00 56.81 92 GLY A CA 1
ATOM 703 C C . GLY A 1 92 ? 16.889 8.356 9.832 1.00 56.81 92 GLY A C 1
ATOM 704 O O . GLY A 1 92 ? 16.714 9.495 10.248 1.00 56.81 92 GLY A O 1
ATOM 705 N N . SER A 1 93 ? 17.498 8.136 8.658 1.00 58.81 93 SER A N 1
ATOM 706 C CA . SER A 1 93 ? 17.991 9.237 7.808 1.00 58.81 93 SER A CA 1
ATOM 707 C C . SER A 1 93 ? 16.877 9.923 7.003 1.00 58.81 93 SER A C 1
ATOM 709 O O . SER A 1 93 ? 16.960 11.109 6.678 1.00 58.81 93 SER A O 1
ATOM 711 N N . ARG A 1 94 ? 15.822 9.171 6.659 1.00 63.41 94 ARG A N 1
ATOM 712 C CA . ARG A 1 94 ? 14.615 9.650 5.969 1.00 63.41 94 ARG A CA 1
ATOM 713 C C . ARG A 1 94 ? 13.402 8.858 6.446 1.00 63.41 94 ARG A C 1
ATOM 715 O O . ARG A 1 94 ? 13.195 7.721 6.017 1.00 63.41 94 ARG A O 1
ATOM 722 N N . GLU A 1 95 ? 12.581 9.470 7.289 1.00 69.94 95 GLU A N 1
ATOM 723 C CA . GLU A 1 95 ? 11.264 8.938 7.643 1.00 69.94 95 GLU A CA 1
ATOM 724 C C . GLU A 1 95 ? 10.372 8.921 6.395 1.00 69.94 95 GLU A C 1
ATOM 726 O O . GLU A 1 95 ? 10.194 9.928 5.702 1.00 69.94 95 GLU A O 1
ATOM 731 N N . ARG A 1 96 ? 9.854 7.739 6.043 1.00 84.69 96 ARG A N 1
ATOM 732 C CA . ARG A 1 96 ? 8.889 7.581 4.951 1.00 84.69 96 ARG A CA 1
ATOM 733 C C . ARG A 1 96 ? 7.594 7.016 5.532 1.00 84.69 96 ARG A C 1
ATOM 735 O O . ARG A 1 96 ? 7.539 5.800 5.768 1.00 84.69 96 ARG A O 1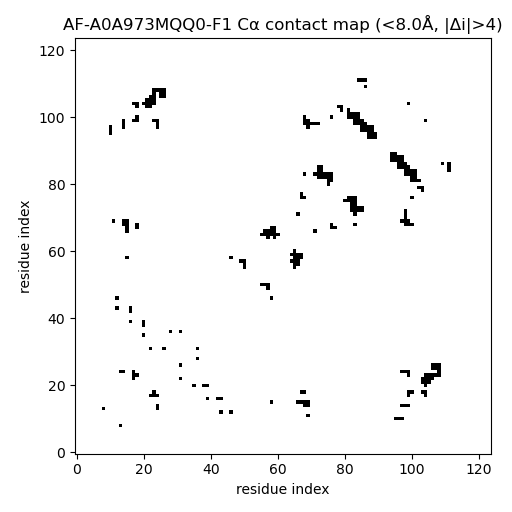
ATOM 742 N N . PRO A 1 97 ? 6.553 7.850 5.718 1.00 89.75 97 PRO A N 1
ATOM 743 C CA . PRO A 1 97 ? 5.311 7.412 6.338 1.00 89.75 97 PRO A CA 1
ATOM 744 C C . PRO A 1 97 ? 4.667 6.341 5.471 1.00 89.75 97 PRO A C 1
ATOM 746 O O . PRO A 1 97 ? 4.397 6.546 4.290 1.00 89.75 97 PRO A O 1
ATOM 749 N N . THR A 1 98 ? 4.464 5.164 6.036 1.00 93.25 98 THR A N 1
ATOM 750 C CA . THR A 1 98 ? 4.023 3.977 5.311 1.00 93.25 98 THR A CA 1
ATOM 751 C C . THR A 1 98 ? 2.665 3.548 5.822 1.00 93.25 98 THR A C 1
ATOM 753 O O . THR A 1 98 ? 2.467 3.423 7.027 1.00 93.25 98 THR A O 1
ATOM 756 N N . TYR A 1 99 ? 1.728 3.331 4.902 1.00 95.44 99 TYR A N 1
ATOM 757 C CA . TYR A 1 99 ? 0.317 3.135 5.222 1.00 95.44 99 TYR A CA 1
ATOM 758 C C . TYR A 1 99 ? -0.116 1.699 4.933 1.00 95.44 99 TYR A C 1
ATOM 760 O O . TYR A 1 99 ? 0.263 1.132 3.906 1.00 95.44 99 TYR A O 1
ATOM 768 N N . TRP A 1 100 ? -0.928 1.116 5.815 1.00 97.50 100 TRP A N 1
ATOM 769 C CA . TRP A 1 100 ? -1.480 -0.227 5.622 1.00 97.50 100 TRP A CA 1
ATOM 770 C C . TRP A 1 100 ? -2.791 -0.424 6.387 1.00 97.50 100 TRP A C 1
ATOM 772 O O . TRP A 1 100 ? -3.077 0.259 7.368 1.00 97.50 100 TRP A O 1
ATOM 782 N N . CYS A 1 101 ? -3.602 -1.385 5.956 1.00 97.94 101 CYS A N 1
ATOM 783 C CA . CYS A 1 101 ? -4.750 -1.867 6.712 1.00 97.94 101 CYS A CA 1
ATOM 784 C C . CYS A 1 101 ? -4.348 -3.122 7.508 1.00 97.94 101 CYS A C 1
ATOM 786 O O . CYS A 1 101 ? -3.978 -4.117 6.885 1.00 97.94 101 CYS A O 1
ATOM 788 N N . PRO A 1 102 ? -4.464 -3.130 8.851 1.00 96.69 102 PRO A N 1
ATOM 789 C CA . PRO A 1 102 ? -4.030 -4.263 9.674 1.00 96.69 102 PRO A CA 1
ATOM 790 C C . PRO A 1 102 ? -4.893 -5.519 9.498 1.00 96.69 102 PRO A C 1
ATOM 792 O O . PRO A 1 102 ? -4.464 -6.598 9.875 1.00 96.69 102 PRO A O 1
ATOM 795 N N . ASN A 1 103 ? -6.099 -5.384 8.941 1.00 97.56 103 ASN A N 1
ATOM 796 C CA . ASN A 1 103 ? -7.012 -6.504 8.722 1.00 97.56 103 ASN A CA 1
ATOM 797 C C . ASN A 1 103 ? -6.899 -7.083 7.299 1.00 97.56 103 ASN A C 1
ATOM 799 O O . ASN A 1 103 ? -7.024 -8.281 7.094 1.00 97.56 103 ASN A O 1
ATOM 803 N N . CYS A 1 104 ? -6.650 -6.239 6.288 1.00 97.88 104 CYS A N 1
ATOM 804 C CA . CYS A 1 104 ? -6.554 -6.685 4.889 1.00 97.88 104 CYS A CA 1
ATOM 805 C C . CYS A 1 104 ? -5.152 -7.147 4.474 1.00 97.88 104 CYS A C 1
ATOM 807 O O . CYS A 1 104 ? -5.004 -7.679 3.375 1.00 97.88 104 CYS A O 1
ATOM 809 N N . GLN A 1 105 ? -4.125 -6.869 5.279 1.00 97.44 105 GLN A N 1
ATOM 810 C CA . GLN A 1 105 ? -2.731 -7.140 4.939 1.00 97.44 105 GLN A CA 1
ATOM 811 C C . GLN A 1 105 ? -2.085 -8.024 5.999 1.00 97.44 105 GLN A C 1
ATOM 813 O O . GLN A 1 105 ? -2.124 -7.704 7.184 1.00 97.44 105 GLN A O 1
ATOM 818 N N . THR A 1 106 ? -1.455 -9.107 5.552 1.00 94.88 106 THR A N 1
ATOM 819 C CA . THR A 1 106 ? -0.773 -10.084 6.408 1.00 94.88 106 THR A CA 1
ATOM 820 C C . THR A 1 106 ? 0.738 -9.881 6.354 1.00 94.88 106 THR A C 1
ATOM 822 O O . THR A 1 106 ? 1.290 -9.571 5.296 1.00 94.88 106 THR A O 1
ATOM 825 N N . GLY A 1 107 ? 1.413 -10.072 7.484 1.00 92.31 107 GLY A N 1
ATOM 826 C CA . GLY A 1 107 ? 2.866 -9.973 7.597 1.00 92.31 107 GLY A CA 1
ATOM 827 C C . GLY A 1 107 ? 3.294 -9.201 8.844 1.00 92.31 107 GLY A C 1
ATOM 828 O O . GLY A 1 107 ? 2.440 -8.725 9.597 1.00 92.31 107 GLY A O 1
ATOM 829 N N . PRO A 1 108 ? 4.610 -9.052 9.067 1.00 92.62 108 PRO A N 1
ATOM 830 C CA . PRO A 1 108 ? 5.110 -8.224 10.152 1.00 92.62 108 PRO A CA 1
ATOM 831 C C . PRO A 1 108 ? 4.666 -6.778 9.925 1.00 92.62 108 PRO A C 1
ATOM 833 O O . PRO A 1 108 ? 4.594 -6.304 8.792 1.00 92.62 108 PRO A O 1
ATOM 836 N N . ALA A 1 109 ? 4.359 -6.066 10.995 1.00 89.81 109 ALA A N 1
ATOM 837 C CA . ALA A 1 109 ? 4.121 -4.634 10.966 1.00 8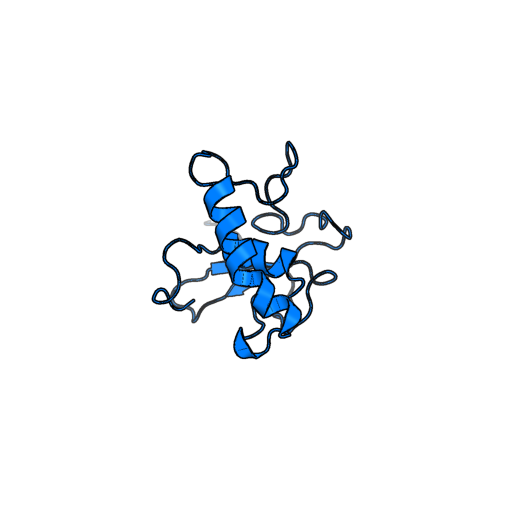9.81 109 ALA A CA 1
ATOM 838 C C . ALA A 1 109 ? 4.524 -4.062 12.326 1.00 89.81 109 ALA A C 1
ATOM 840 O O . ALA A 1 109 ? 4.450 -4.786 13.323 1.00 89.81 109 ALA A O 1
ATOM 841 N N . PRO A 1 110 ? 4.925 -2.784 12.399 1.00 88.25 110 PRO A N 1
ATOM 842 C CA . PRO A 1 110 ? 5.150 -2.132 13.672 1.00 88.25 110 PRO A CA 1
ATOM 843 C C . PRO A 1 110 ? 3.895 -2.262 14.527 1.00 88.25 110 PRO A C 1
ATOM 845 O O . PRO A 1 110 ? 2.780 -1.986 14.063 1.00 88.25 110 PRO A O 1
ATOM 848 N N . THR A 1 111 ? 4.073 -2.667 15.781 1.00 73.31 111 THR A N 1
ATOM 849 C CA . THR A 1 111 ? 3.041 -2.483 16.793 1.00 73.31 111 THR A CA 1
ATOM 850 C C . THR A 1 111 ? 2.817 -0.983 16.865 1.00 73.31 111 THR A C 1
ATOM 852 O O . THR A 1 111 ? 3.684 -0.246 17.325 1.00 73.31 111 THR A O 1
ATOM 855 N N . THR A 1 112 ? 1.712 -0.503 16.296 1.00 61.00 112 THR A N 1
ATOM 856 C CA . THR A 1 112 ? 1.387 0.921 16.323 1.00 61.00 112 THR A CA 1
ATOM 857 C C . THR A 1 112 ? 1.211 1.324 17.778 1.00 61.00 112 THR A C 1
ATOM 859 O O . THR A 1 112 ? 0.157 1.068 18.358 1.00 61.00 112 THR A O 1
ATOM 862 N N . ALA A 1 113 ? 2.245 1.930 18.361 1.00 50.06 113 ALA A N 1
ATOM 863 C CA . ALA A 1 113 ? 2.078 2.792 19.514 1.00 50.06 113 ALA A CA 1
ATOM 864 C C . ALA A 1 113 ? 1.121 3.930 19.105 1.00 50.06 113 ALA A C 1
ATOM 866 O O . ALA A 1 113 ? 1.111 4.319 17.928 1.00 50.06 113 ALA A O 1
ATOM 867 N N . PRO A 1 114 ? 0.280 4.436 20.023 1.00 45.00 114 PRO A N 1
ATOM 868 C CA . PRO A 1 114 ? -0.589 5.567 19.725 1.00 45.00 114 PRO A CA 1
ATOM 869 C C . PRO A 1 114 ? 0.243 6.739 19.173 1.00 45.00 114 PRO A C 1
ATOM 871 O O . PRO A 1 114 ? 1.429 6.851 19.502 1.00 45.00 114 PRO A O 1
ATOM 874 N N . PRO A 1 115 ? -0.339 7.589 18.305 1.00 49.25 115 PRO A N 1
ATOM 875 C CA . PRO A 1 115 ? 0.398 8.678 17.679 1.00 49.25 115 PRO A CA 1
ATOM 876 C C . PRO A 1 115 ? 1.080 9.519 18.760 1.00 49.25 115 PRO A C 1
ATOM 878 O O . PRO A 1 115 ? 0.420 9.988 19.686 1.00 49.25 115 PRO A O 1
ATOM 881 N N . ARG A 1 116 ? 2.403 9.704 18.646 1.00 47.06 116 ARG A N 1
ATOM 882 C CA . ARG A 1 116 ? 3.128 10.675 19.468 1.00 47.06 116 ARG A CA 1
ATOM 883 C C . ARG A 1 116 ? 2.566 12.049 19.124 1.00 47.06 116 ARG A C 1
ATOM 885 O O . AR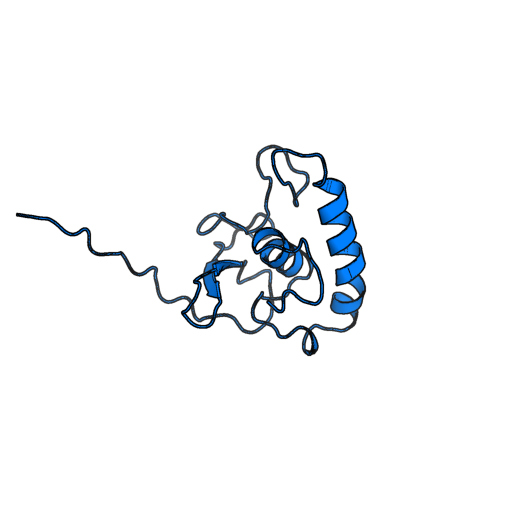G A 1 116 ? 2.887 12.608 18.080 1.00 47.06 116 ARG A O 1
ATOM 892 N N . THR A 1 117 ? 1.703 12.572 19.985 1.00 46.75 117 THR A N 1
ATOM 893 C CA . THR A 1 117 ? 1.340 13.983 20.000 1.00 46.75 117 THR A CA 1
ATOM 894 C C . THR A 1 117 ? 2.628 14.772 20.184 1.00 46.75 117 THR A C 1
ATOM 896 O O . THR A 1 117 ? 3.271 14.711 21.229 1.00 46.75 117 THR A O 1
ATOM 899 N N . THR A 1 118 ? 3.054 15.483 19.145 1.00 49.72 118 THR A N 1
ATOM 900 C CA . THR A 1 118 ? 4.104 16.490 19.264 1.00 49.72 118 THR A CA 1
ATOM 901 C C . THR A 1 118 ? 3.617 17.541 20.264 1.00 49.72 118 THR A C 1
ATOM 903 O O . THR A 1 118 ? 2.566 18.143 20.024 1.00 49.72 118 THR A O 1
ATOM 906 N N . PRO A 1 119 ? 4.310 17.776 21.396 1.00 45.00 119 PRO A N 1
ATOM 907 C CA . PRO A 1 119 ? 3.923 18.848 22.295 1.00 45.00 119 PRO A CA 1
ATOM 908 C C . PRO A 1 119 ? 4.089 20.169 21.547 1.00 45.00 119 PRO A C 1
ATOM 910 O O . PRO A 1 119 ? 5.170 20.508 21.059 1.00 45.00 119 PRO A O 1
ATOM 913 N N . ARG A 1 120 ? 2.978 20.896 21.411 1.00 49.41 120 ARG A N 1
ATOM 914 C CA . ARG A 1 120 ? 2.947 22.246 20.858 1.00 49.41 120 ARG A CA 1
ATOM 915 C C . ARG A 1 120 ? 3.834 23.106 21.754 1.00 49.41 120 ARG A C 1
ATOM 917 O O . ARG A 1 120 ? 3.514 23.317 22.917 1.00 49.41 120 ARG A O 1
ATOM 924 N N . ARG A 1 121 ? 4.974 23.547 21.225 1.00 51.03 121 ARG A N 1
ATOM 925 C CA . ARG A 1 121 ? 5.909 24.437 21.917 1.00 51.03 121 ARG A CA 1
ATOM 926 C C . ARG A 1 121 ? 5.204 25.782 22.122 1.00 51.03 121 ARG A C 1
ATOM 928 O O . ARG A 1 121 ? 5.125 26.582 21.197 1.00 51.03 121 ARG A O 1
ATOM 935 N N . THR A 1 122 ? 4.623 25.995 23.297 1.00 50.50 122 THR A N 1
ATOM 936 C CA . THR A 1 122 ? 4.200 27.316 23.769 1.00 50.50 122 THR A CA 1
ATOM 937 C C . THR A 1 122 ? 5.459 28.095 24.123 1.00 50.50 122 THR A C 1
ATOM 939 O O . THR A 1 122 ? 6.121 27.802 25.115 1.00 50.50 122 THR A O 1
ATOM 942 N N . THR A 1 123 ? 5.840 29.027 23.255 1.00 59.50 123 THR A N 1
ATOM 943 C CA . THR A 1 123 ? 6.768 30.105 23.598 1.00 59.50 123 THR A CA 1
ATOM 944 C C . THR A 1 123 ? 6.024 31.102 24.480 1.00 59.50 123 THR A C 1
ATOM 946 O O . THR A 1 123 ? 4.945 31.556 24.097 1.00 59.50 123 THR A O 1
ATOM 949 N N . ASN A 1 124 ? 6.591 31.340 25.661 1.00 50.84 124 ASN A N 1
ATOM 950 C CA . ASN A 1 124 ? 6.242 32.416 26.586 1.00 50.84 124 ASN A CA 1
ATOM 951 C C . ASN A 1 124 ? 6.761 33.754 26.047 1.00 50.84 124 ASN A C 1
ATOM 953 O O . ASN A 1 124 ? 7.802 33.707 25.346 1.00 50.84 124 ASN A O 1
#

Solvent-accessible surface area (backbone atoms only — not comparable to full-atom values): 7775 Å² total; per-residue (Å²): 133,74,74,84,81,53,87,84,70,46,74,56,52,50,25,42,50,23,54,76,61,32,30,29,85,65,43,54,76,91,74,46,57,66,81,49,54,71,46,46,63,64,52,52,50,52,50,49,64,75,28,67,90,42,97,68,69,50,78,59,84,43,91,98,43,34,55,68,29,52,93,38,54,67,44,59,26,88,86,77,54,52,53,19,40,67,47,70,55,67,89,77,85,52,80,37,81,40,27,42,39,77,85,65,23,51,63,56,68,80,80,76,68,75,82,80,76,75,79,78,80,79,80,130

Secondary structure (DSSP, 8-state):
--TTS-TT--HHHHHHHHHHTTB-TTS-GGGS-HHHHTTHHHHHHHHHHHHTT-SS--SS--TT---SSTT-TTSBPTTT-PBPEEEE-SSSSS--EEEE-TTT-BS-----PPP---------

Foldseek 3Di:
DPCPPDPPCDLQNLQQLQLVLQAFSPADLVNRPPVSNVCSVVLSVVQCVVCVPPPDRAPPPDPPCRGQWPVQAQAAGPPHGHGKDWDFDDPPPDTDIHIHRPVSHDDDDPPDDDDPDDPDDDDD

Nearest PDB structures (foldseek):
  8tjg-assembly1_A  TM=8.908E-01  e=4.114E-09  Mycolicibacterium smegmatis MC2 155
  4cis-assembly1_A  TM=8.437E-01  e=6.782E-05  Lactococcus cremoris
  1l2b-assembly1_A  TM=7.348E-01  e=4.818E-05  Geobacillus stearothermophilus
  4cis-assembly1_B  TM=7.186E-01  e=4.500E-05  Lactococcus cremoris
  1q3c-assembly1_A  TM=6.097E-01  e=5.039E-03  Escherichia coli

pLDDT: mean 83.11, std 17.59, range [40.78, 97.94]

Radius of gyration: 15.64 Å; Cα contacts (8 Å, |Δi|>4): 155; chains: 1; bounding box: 33×50×44 Å

Mean predicted aligned error: 8.15 Å

Sequence (124 aa):
LDQRNLAGIGNVYKSELCFLLGATPWLPIGALPADRAAKLPALAKKLLEANRDRPVRTTTGRRGQDLFVYGRAPRPCLRCHTSVRVADQGDGSRERPTYWCPNCQTGPAPTTAPPRTTPRRTTN